Protein AF-A0A7X3UVL9-F1 (afdb_monomer)

Secondary structure (DSSP, 8-state):
-----HHHHHHHHHHHHHHHHHTT-SSSPPPB-HHHHHHHHT--HHHHHHHHHHHHHTTSEEEE-SSTT-EEEESS-GGG---

Nearest PDB structures (foldseek):
  4a6d-assembly1_A  TM=7.336E-01  e=1.462E-02  Homo sapiens
  3lmm-assembly2_B  TM=6.323E-01  e=8.605E-03  Corynebacterium diphtheriae
  3f72-assembly1_B  TM=6.558E-01  e=3.240E-02  Staphylococcus aureus
  4aso-assembly1_A  TM=5.386E-01  e=1.050E-02  Bacillus thuringiensis
  1r22-assembly1_B  TM=5.659E-01  e=2.485E-02  Synechococcus elongatus PCC 7942 = FACHB-805

Sequence (83 aa):
MLKFSKRADYALLSLQYMATVQSGINDHPRVVNTKEIAEEHHIPVELLAKVLQTLARHQLIESHHNGPKGGYALGREPKDITL

pLDDT: mean 82.24, std 12.21, range [49.84, 93.44]

Radius of gyration: 12.2 Å; Cα contacts (8 Å, |Δi|>4): 87; chains: 1; bounding box: 37×24×31 Å

Foldseek 3Di:
DDDDDPLVVLLVLVLVVLQVVQVVDDPDRDFDALVNSCVVVVNDSVSSVVSVVVCVVVQQWPWDDDDPPIGIHGSDHSVPDDD

Solvent-accessible surface area (backbone atoms only — not comparable to full-atom values): 4993 Å² total; per-residue (Å²): 131,91,81,72,54,74,63,52,52,52,44,51,52,51,52,49,50,48,42,59,59,32,75,75,45,97,84,58,84,53,67,41,39,63,64,58,57,17,61,78,68,72,42,61,52,72,62,50,50,55,42,51,52,51,39,36,74,69,57,55,26,36,76,53,60,96,57,99,87,22,22,40,27,65,57,56,64,66,91,77,64,82,134

Structure (mmCIF, N/CA/C/O backbone):
data_AF-A0A7X3UVL9-F1
#
_entry.id   AF-A0A7X3UVL9-F1
#
loop_
_atom_site.group_PDB
_atom_site.id
_atom_site.type_symbol
_atom_site.label_atom_id
_atom_site.label_alt_id
_atom_site.label_comp_id
_atom_site.label_asym_id
_atom_site.label_entity_id
_atom_site.label_seq_id
_atom_site.pdbx_PDB_ins_code
_atom_site.Cartn_x
_atom_site.Cartn_y
_atom_site.Cartn_z
_atom_site.occupancy
_atom_site.B_iso_or_equiv
_atom_site.auth_seq_id
_atom_site.auth_comp_id
_atom_site.auth_asym_id
_atom_site.auth_atom_id
_atom_site.pdbx_PDB_model_num
ATOM 1 N N . MET A 1 1 ? -23.056 8.374 2.730 1.00 50.16 1 MET A N 1
ATOM 2 C CA . MET A 1 1 ? -21.602 8.365 2.451 1.00 50.16 1 MET A CA 1
ATOM 3 C C . MET A 1 1 ? -20.986 7.187 3.172 1.00 50.16 1 MET A C 1
ATOM 5 O O . MET A 1 1 ? -21.150 7.094 4.384 1.00 50.16 1 MET A O 1
ATOM 9 N N . LEU A 1 2 ? -20.328 6.286 2.446 1.00 61.38 2 LEU A N 1
ATOM 10 C CA . LEU A 1 2 ? -19.545 5.212 3.052 1.00 61.38 2 LEU A CA 1
ATOM 11 C C . LEU A 1 2 ? -18.355 5.853 3.782 1.00 61.38 2 LEU A C 1
ATOM 13 O O . LEU A 1 2 ? -17.561 6.556 3.165 1.00 61.38 2 LEU A O 1
ATOM 17 N N . LYS A 1 3 ? -18.283 5.691 5.107 1.00 71.12 3 LYS A N 1
ATOM 18 C CA . LYS A 1 3 ? -17.113 6.078 5.906 1.00 71.12 3 LYS A CA 1
ATOM 19 C C . LYS A 1 3 ? -16.243 4.844 6.065 1.00 71.12 3 LYS A C 1
ATOM 21 O O . LYS A 1 3 ? -16.576 3.954 6.846 1.00 71.12 3 LYS A O 1
ATOM 26 N N . PHE A 1 4 ? -15.148 4.795 5.324 1.00 76.94 4 PHE A N 1
ATOM 27 C CA . PHE A 1 4 ? -14.136 3.771 5.510 1.00 76.94 4 PHE A CA 1
ATOM 28 C C . PHE A 1 4 ? -13.214 4.135 6.677 1.00 76.94 4 PHE A C 1
ATOM 30 O O . PHE A 1 4 ? -13.138 5.281 7.127 1.00 76.94 4 PHE A O 1
ATOM 37 N N . SER A 1 5 ? -12.539 3.129 7.229 1.00 87.25 5 SER A N 1
ATOM 38 C CA . SER A 1 5 ? -11.454 3.388 8.174 1.00 87.25 5 SER A CA 1
ATOM 39 C C . SER A 1 5 ? -10.242 3.937 7.420 1.00 87.25 5 SER A C 1
ATOM 41 O O . SER A 1 5 ? -10.014 3.544 6.279 1.00 87.25 5 SER A O 1
ATOM 43 N N . LYS A 1 6 ? -9.382 4.723 8.083 1.00 86.38 6 LYS A N 1
ATOM 44 C CA . LYS A 1 6 ? -8.122 5.196 7.473 1.00 86.38 6 LYS A CA 1
ATOM 45 C C . LYS A 1 6 ? -7.285 4.064 6.866 1.00 86.38 6 LYS A C 1
ATOM 47 O O . LYS A 1 6 ? -6.626 4.252 5.857 1.00 86.38 6 LYS A O 1
ATOM 52 N N . ARG A 1 7 ? -7.322 2.868 7.469 1.00 87.50 7 ARG A N 1
ATOM 53 C CA . ARG A 1 7 ? -6.619 1.681 6.951 1.00 87.50 7 ARG A CA 1
ATOM 54 C C . ARG A 1 7 ? -7.184 1.205 5.617 1.00 87.50 7 ARG A C 1
ATOM 56 O O . ARG A 1 7 ? -6.413 0.794 4.760 1.00 87.50 7 ARG A O 1
ATOM 63 N N . ALA A 1 8 ? -8.503 1.255 5.461 1.00 89.44 8 ALA A N 1
ATOM 64 C CA . ALA A 1 8 ? -9.158 0.927 4.204 1.00 89.44 8 ALA A CA 1
ATOM 65 C C . ALA A 1 8 ? -8.867 2.002 3.146 1.00 89.44 8 ALA A C 1
ATOM 67 O O . ALA A 1 8 ? -8.508 1.641 2.034 1.00 89.44 8 ALA A O 1
ATOM 68 N N . ASP A 1 9 ? -8.880 3.290 3.504 1.00 90.38 9 ASP A N 1
ATOM 69 C CA . ASP A 1 9 ? -8.478 4.359 2.574 1.00 90.38 9 ASP A CA 1
ATOM 70 C C . ASP A 1 9 ? -7.037 4.163 2.078 1.00 90.38 9 ASP A C 1
ATOM 72 O O . ASP A 1 9 ? -6.775 4.213 0.880 1.00 90.38 9 ASP A O 1
ATOM 76 N N . TYR A 1 10 ? -6.100 3.852 2.980 1.00 92.38 10 TYR A N 1
ATOM 77 C CA . TYR A 1 10 ? -4.711 3.569 2.605 1.00 92.38 10 TYR A CA 1
ATOM 78 C C . TYR A 1 10 ? -4.583 2.322 1.731 1.00 92.38 10 TYR A C 1
ATOM 80 O O . TYR A 1 10 ? -3.760 2.302 0.818 1.00 92.38 10 TYR A O 1
ATOM 88 N N . ALA A 1 11 ? -5.398 1.295 1.979 1.00 91.56 11 ALA A N 1
ATOM 89 C CA . ALA A 1 11 ? -5.421 0.097 1.149 1.00 91.56 11 ALA A CA 1
ATOM 90 C C . ALA A 1 11 ? -5.879 0.424 -0.277 1.00 91.56 11 ALA A C 1
ATOM 92 O O . ALA A 1 11 ? -5.224 0.025 -1.237 1.00 91.56 11 ALA A O 1
ATOM 93 N N . LEU A 1 12 ? -6.957 1.199 -0.406 1.00 91.69 12 LEU A N 1
ATOM 94 C CA . LEU A 1 12 ? -7.511 1.613 -1.692 1.00 91.69 12 LEU A CA 1
ATOM 95 C C . LEU A 1 12 ? -6.542 2.497 -2.474 1.00 91.69 12 LEU A C 1
ATOM 97 O O . LEU A 1 12 ? -6.291 2.218 -3.642 1.00 91.69 12 LEU A O 1
ATOM 101 N N . LEU A 1 13 ? -5.942 3.498 -1.821 1.00 91.31 13 LEU A N 1
ATOM 102 C CA . LEU A 1 13 ? -4.925 4.357 -2.435 1.00 91.31 13 LEU A CA 1
ATOM 103 C C . LEU A 1 13 ? -3.738 3.536 -2.950 1.00 91.31 13 LEU A C 1
ATOM 105 O O . LEU A 1 13 ? -3.304 3.717 -4.082 1.00 91.31 13 LEU A O 1
ATOM 109 N N . SER A 1 14 ? -3.264 2.576 -2.153 1.00 91.06 14 SER A N 1
ATOM 110 C CA . SER A 1 14 ? -2.148 1.708 -2.545 1.00 91.06 14 SER A CA 1
ATOM 111 C C . SER A 1 14 ? -2.478 0.856 -3.769 1.00 91.06 14 SER A C 1
ATOM 113 O O . SER A 1 14 ? -1.678 0.779 -4.698 1.00 91.06 14 SER A O 1
ATOM 115 N N . LEU A 1 15 ? -3.656 0.224 -3.782 1.00 90.44 15 LEU A N 1
ATOM 116 C CA . LEU A 1 15 ? -4.109 -0.605 -4.902 1.00 90.44 15 LEU A CA 1
ATOM 117 C C . LEU A 1 15 ? -4.305 0.231 -6.172 1.00 90.44 15 LEU A C 1
ATOM 119 O O . LEU A 1 15 ? -3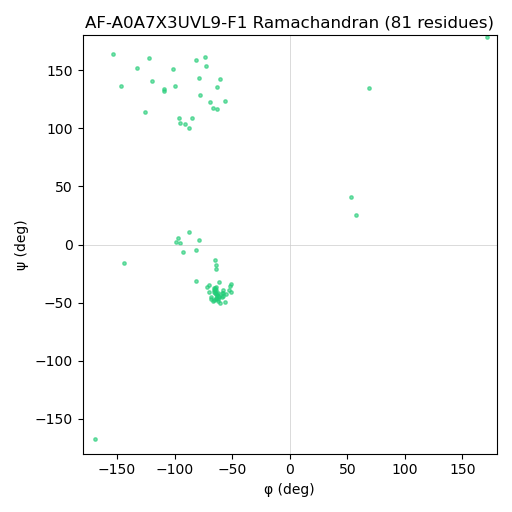.872 -0.181 -7.246 1.00 90.44 15 LEU A O 1
ATOM 123 N N . GLN A 1 16 ? -4.901 1.419 -6.048 1.00 89.69 16 GLN A N 1
ATOM 124 C CA . GLN A 1 16 ? -5.080 2.353 -7.158 1.00 89.69 16 GLN A CA 1
ATOM 125 C C . GLN A 1 16 ? -3.734 2.806 -7.734 1.00 89.69 16 GLN A C 1
ATOM 127 O O . GLN A 1 16 ? -3.561 2.822 -8.955 1.00 89.69 16 GLN A O 1
ATOM 132 N N . TYR A 1 17 ? -2.778 3.150 -6.871 1.00 89.88 17 TYR A N 1
ATOM 133 C CA . TYR A 1 17 ? -1.439 3.549 -7.287 1.00 89.88 17 TYR A CA 1
ATOM 134 C C . TYR A 1 17 ? -0.750 2.421 -8.062 1.00 89.88 17 TYR A C 1
ATOM 136 O O . TYR A 1 17 ? -0.313 2.626 -9.194 1.00 89.88 17 TYR A O 1
ATOM 144 N N . MET A 1 18 ? -0.738 1.200 -7.511 1.00 88.19 18 MET A N 1
ATOM 145 C CA . MET A 1 18 ? -0.159 0.029 -8.181 1.00 88.19 18 MET A CA 1
ATOM 146 C C . MET A 1 18 ? -0.830 -0.260 -9.530 1.00 88.19 18 MET A C 1
ATOM 148 O O . MET A 1 18 ? -0.125 -0.520 -10.501 1.00 88.19 18 MET A O 1
ATOM 152 N N . ALA A 1 19 ? -2.160 -0.154 -9.620 1.00 87.38 19 ALA A N 1
ATOM 153 C CA . ALA A 1 19 ? -2.901 -0.345 -10.868 1.00 87.38 19 ALA A CA 1
ATOM 154 C C . ALA A 1 19 ? -2.539 0.700 -11.934 1.00 87.38 19 ALA A C 1
ATOM 156 O O . ALA A 1 19 ? -2.309 0.358 -13.093 1.00 87.38 19 ALA A O 1
ATOM 157 N N . THR A 1 20 ? -2.449 1.971 -11.534 1.00 85.00 20 THR A N 1
ATOM 158 C CA . THR A 1 20 ? -2.107 3.088 -12.430 1.00 85.00 20 THR A CA 1
ATOM 159 C C . THR A 1 20 ? -0.701 2.918 -12.996 1.00 85.00 20 THR A C 1
ATOM 161 O O . THR A 1 20 ? -0.467 3.097 -14.188 1.00 85.00 20 THR A O 1
ATOM 164 N N . VAL A 1 21 ? 0.230 2.514 -12.138 1.00 79.88 21 VAL A N 1
ATOM 165 C CA . VAL A 1 21 ? 1.631 2.297 -12.485 1.00 79.88 21 VAL A CA 1
ATOM 166 C C . VAL A 1 21 ? 1.824 1.045 -13.356 1.00 79.88 21 VAL A C 1
ATOM 168 O O . VAL A 1 21 ? 2.656 1.062 -14.262 1.00 79.88 21 VAL A O 1
ATOM 171 N N . GLN A 1 22 ? 1.059 -0.029 -13.125 1.00 72.62 22 GLN A N 1
ATOM 172 C CA . GLN A 1 22 ? 1.087 -1.234 -13.966 1.00 72.62 22 GLN A CA 1
ATOM 173 C C . GLN A 1 22 ? 0.486 -1.006 -15.355 1.00 72.62 22 GLN A C 1
ATOM 175 O O . GLN A 1 22 ? 0.995 -1.551 -16.329 1.00 72.62 22 GLN A O 1
ATOM 180 N N . SER A 1 23 ? -0.551 -0.172 -15.472 1.00 66.06 23 SER A N 1
ATOM 181 C CA . SER A 1 23 ? -1.243 0.075 -16.744 1.00 66.06 23 SER A CA 1
ATOM 182 C C . SER A 1 23 ? -0.375 0.752 -17.819 1.00 66.06 23 SER A C 1
ATOM 184 O O . SER A 1 23 ? -0.793 0.807 -18.973 1.00 66.06 23 SER A O 1
ATOM 186 N N . GLY A 1 24 ? 0.797 1.291 -17.466 1.00 60.06 24 GLY A N 1
ATOM 187 C CA . GLY A 1 24 ? 1.696 1.977 -18.398 1.00 60.06 24 GLY A CA 1
ATOM 188 C C . GLY A 1 24 ? 2.785 1.106 -19.037 1.00 60.06 24 GLY A C 1
ATOM 189 O O . GLY A 1 24 ? 3.521 1.610 -19.883 1.00 60.06 24 GLY A O 1
ATOM 190 N N . ILE A 1 25 ? 2.943 -0.162 -18.633 1.00 58.31 25 ILE A N 1
ATOM 191 C CA . ILE A 1 25 ? 4.074 -1.010 -19.048 1.00 58.31 25 ILE A CA 1
ATOM 192 C C . ILE A 1 25 ? 3.537 -2.312 -19.651 1.00 58.31 25 ILE A C 1
ATOM 194 O O . ILE A 1 25 ? 2.952 -3.133 -18.956 1.00 58.31 25 ILE A O 1
ATOM 198 N N . ASN A 1 26 ? 3.766 -2.504 -20.951 1.00 53.28 26 ASN A N 1
ATOM 199 C CA . ASN A 1 26 ? 3.106 -3.540 -21.754 1.00 53.28 26 ASN A CA 1
ATOM 200 C C . ASN A 1 26 ? 3.660 -4.970 -21.607 1.00 53.28 26 ASN A C 1
ATOM 202 O O . ASN A 1 26 ? 3.167 -5.848 -22.301 1.00 53.28 26 ASN A O 1
ATOM 206 N N . ASP A 1 27 ? 4.632 -5.239 -20.728 1.00 57.47 27 ASP A N 1
ATOM 207 C CA . ASP A 1 27 ? 5.234 -6.586 -20.664 1.00 57.47 27 ASP A CA 1
ATOM 208 C C . ASP A 1 27 ? 5.623 -7.091 -19.265 1.00 57.47 27 ASP A C 1
ATOM 210 O O . ASP A 1 27 ? 5.836 -8.289 -19.105 1.00 57.47 27 ASP A O 1
ATOM 214 N N . HIS A 1 28 ? 5.725 -6.240 -18.233 1.00 61.25 28 HIS A N 1
ATOM 215 C CA . HIS A 1 28 ? 6.152 -6.690 -16.898 1.00 61.25 28 HIS A CA 1
ATOM 216 C C . HIS A 1 28 ? 5.464 -5.908 -15.769 1.00 61.25 28 HIS A C 1
ATOM 218 O O . HIS A 1 28 ? 5.411 -4.675 -15.830 1.00 61.25 28 HIS A O 1
ATOM 224 N N . PRO A 1 29 ? 4.994 -6.584 -14.701 1.00 66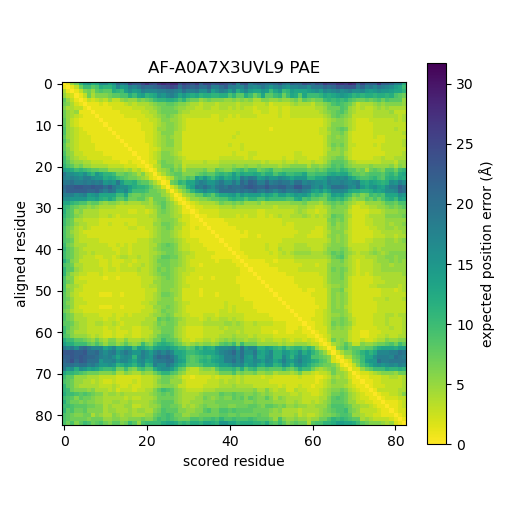.50 29 PRO A N 1
ATOM 225 C CA . PRO A 1 29 ? 4.433 -5.905 -13.543 1.00 66.50 29 PRO A CA 1
ATOM 226 C C . PRO A 1 29 ? 5.508 -5.045 -12.870 1.00 66.50 29 PRO A C 1
ATOM 228 O O . PRO A 1 29 ? 6.509 -5.552 -12.358 1.00 66.50 29 PRO A O 1
ATOM 231 N N . ARG A 1 30 ? 5.306 -3.722 -12.854 1.00 79.69 30 ARG A N 1
ATOM 232 C CA . ARG A 1 30 ? 6.180 -2.818 -12.100 1.00 79.69 30 ARG A CA 1
ATOM 233 C C . ARG A 1 30 ? 5.974 -3.035 -10.610 1.00 79.69 30 ARG A C 1
ATOM 235 O O . ARG A 1 30 ? 4.875 -2.878 -10.086 1.00 79.69 30 ARG A O 1
ATOM 242 N N . VAL A 1 31 ? 7.072 -3.360 -9.946 1.00 84.31 31 VAL A N 1
ATOM 243 C CA . VAL A 1 31 ? 7.155 -3.465 -8.494 1.00 84.31 31 VAL A CA 1
ATOM 244 C C . VAL A 1 31 ? 7.246 -2.057 -7.910 1.00 84.31 31 VAL A C 1
ATOM 246 O O . VAL A 1 31 ? 8.087 -1.263 -8.330 1.00 84.31 31 VAL A O 1
ATOM 249 N N . VAL A 1 32 ? 6.381 -1.750 -6.947 1.00 88.00 32 VAL A N 1
ATOM 250 C CA . VAL A 1 32 ? 6.300 -0.447 -6.280 1.00 88.00 32 VAL A CA 1
ATOM 251 C C . VAL A 1 32 ? 6.808 -0.558 -4.847 1.00 88.00 32 VAL A C 1
ATOM 253 O O . VAL A 1 32 ? 6.395 -1.442 -4.097 1.00 88.00 32 VAL A O 1
ATOM 256 N N . ASN A 1 33 ? 7.686 0.350 -4.427 1.00 89.31 33 ASN A N 1
ATOM 257 C CA . ASN A 1 33 ? 8.178 0.356 -3.051 1.00 89.31 33 ASN A CA 1
ATOM 258 C C . ASN A 1 33 ? 7.149 0.988 -2.095 1.00 89.31 33 ASN A C 1
ATOM 260 O O . ASN A 1 33 ? 6.524 1.996 -2.411 1.00 89.31 33 ASN A O 1
ATOM 264 N N . THR A 1 34 ? 7.034 0.460 -0.875 1.00 89.88 34 THR A N 1
ATOM 265 C CA . THR A 1 34 ? 6.258 1.080 0.212 1.00 89.88 34 THR A CA 1
ATOM 266 C C . THR A 1 34 ? 6.622 2.551 0.420 1.00 89.88 34 THR A C 1
ATOM 268 O O . THR A 1 34 ? 5.737 3.364 0.658 1.00 89.88 34 THR A O 1
ATOM 271 N N . LYS A 1 35 ? 7.913 2.907 0.344 1.00 88.94 35 LYS A N 1
ATOM 272 C CA . LYS A 1 35 ? 8.360 4.297 0.535 1.00 88.94 35 LYS A CA 1
ATOM 273 C C . LYS A 1 35 ? 7.815 5.238 -0.538 1.00 88.94 35 LYS A C 1
ATOM 275 O O . LYS A 1 35 ? 7.389 6.329 -0.199 1.00 88.94 35 LYS A O 1
ATOM 280 N N . GLU A 1 36 ? 7.765 4.779 -1.785 1.00 89.69 36 GLU A N 1
ATOM 281 C CA . GLU A 1 36 ? 7.250 5.549 -2.925 1.00 89.69 36 GLU A CA 1
ATOM 282 C C . GLU A 1 36 ? 5.768 5.899 -2.724 1.00 89.69 36 GLU A C 1
ATOM 284 O O . GLU A 1 36 ? 5.390 7.064 -2.781 1.00 89.69 36 GLU A O 1
ATO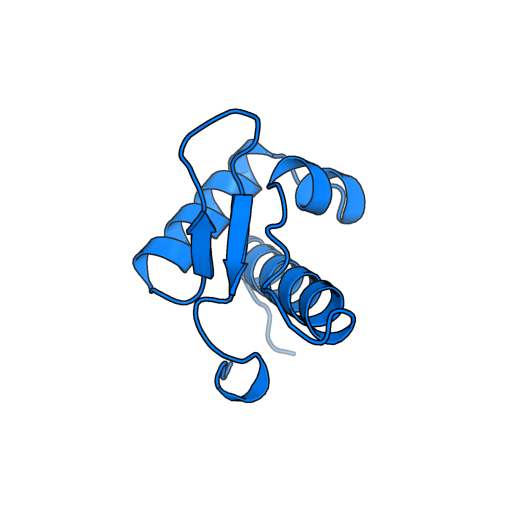M 289 N N . ILE A 1 37 ? 4.943 4.912 -2.360 1.00 90.12 37 ILE A N 1
ATOM 290 C CA . ILE A 1 37 ? 3.510 5.116 -2.077 1.00 90.12 37 ILE A CA 1
ATOM 291 C C . ILE A 1 37 ? 3.311 6.008 -0.838 1.00 90.12 37 ILE A C 1
ATOM 293 O O . ILE A 1 37 ? 2.405 6.840 -0.793 1.00 90.12 37 ILE A O 1
ATOM 297 N N . ALA A 1 38 ? 4.145 5.823 0.189 1.00 91.75 38 ALA A N 1
ATOM 298 C CA . ALA A 1 38 ? 4.090 6.610 1.416 1.00 91.75 38 ALA A CA 1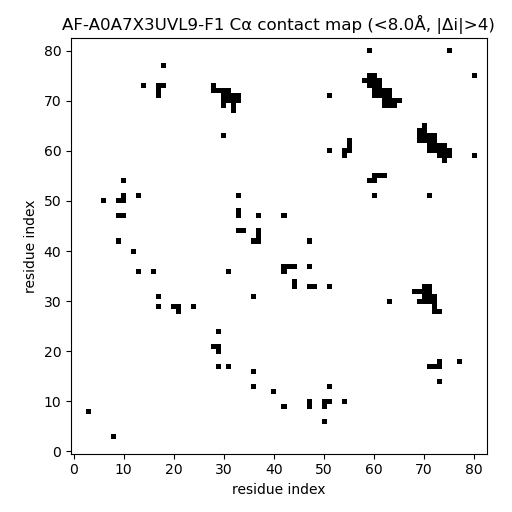
ATOM 299 C C . ALA A 1 38 ? 4.417 8.088 1.177 1.00 91.75 38 ALA A C 1
ATOM 301 O O . ALA A 1 38 ? 3.744 8.948 1.741 1.00 91.75 38 ALA A O 1
ATOM 302 N N . GLU A 1 39 ? 5.427 8.376 0.356 1.00 91.12 39 GLU A N 1
ATOM 303 C CA . GLU A 1 39 ? 5.828 9.734 -0.013 1.00 91.12 39 GLU A CA 1
ATOM 304 C C . GLU A 1 39 ? 4.763 10.405 -0.885 1.00 91.12 39 GLU A C 1
ATOM 306 O O . GLU A 1 39 ? 4.328 11.506 -0.554 1.00 91.12 39 GLU A O 1
ATOM 311 N N . GLU A 1 40 ? 4.260 9.713 -1.912 1.00 89.88 40 GLU A N 1
ATOM 312 C CA . GLU A 1 40 ? 3.201 10.222 -2.796 1.00 89.88 40 GLU A CA 1
ATOM 313 C C . GLU A 1 40 ? 1.949 10.636 -2.002 1.00 89.88 40 GLU A C 1
ATOM 315 O O . GLU A 1 40 ? 1.428 11.746 -2.126 1.00 89.88 40 GLU A O 1
ATOM 320 N N . HIS A 1 41 ? 1.475 9.754 -1.120 1.00 89.38 41 HIS A N 1
ATOM 321 C CA . HIS A 1 41 ? 0.221 9.957 -0.393 1.00 89.38 41 HIS A CA 1
ATOM 322 C C . HIS A 1 41 ? 0.401 10.539 1.016 1.00 89.38 41 HIS A C 1
ATOM 324 O O . HIS A 1 41 ? -0.581 10.661 1.752 1.00 89.38 41 HIS A O 1
ATOM 330 N N . HIS A 1 42 ? 1.627 10.906 1.401 1.00 90.50 42 HIS A N 1
ATOM 331 C CA . HIS A 1 42 ? 1.963 11.454 2.720 1.00 90.50 42 HIS A CA 1
ATOM 332 C C . HIS A 1 42 ? 1.485 10.558 3.886 1.00 90.50 42 HIS A C 1
ATOM 334 O O . HIS A 1 42 ? 0.970 11.027 4.906 1.00 90.50 42 HIS A O 1
ATOM 340 N N . ILE A 1 43 ? 1.638 9.240 3.730 1.00 90.94 43 ILE A N 1
ATOM 341 C CA . ILE A 1 43 ? 1.223 8.224 4.707 1.00 90.94 43 ILE A CA 1
ATOM 342 C C . ILE A 1 43 ? 2.450 7.781 5.516 1.00 90.94 43 ILE A C 1
ATOM 344 O O . ILE A 1 43 ? 3.490 7.487 4.932 1.00 90.94 43 ILE A O 1
ATOM 348 N N . PRO A 1 44 ? 2.358 7.636 6.851 1.00 92.25 44 PRO A N 1
ATOM 349 C CA . PRO A 1 44 ? 3.443 7.049 7.630 1.00 92.25 44 PRO A CA 1
ATOM 350 C C . PRO A 1 44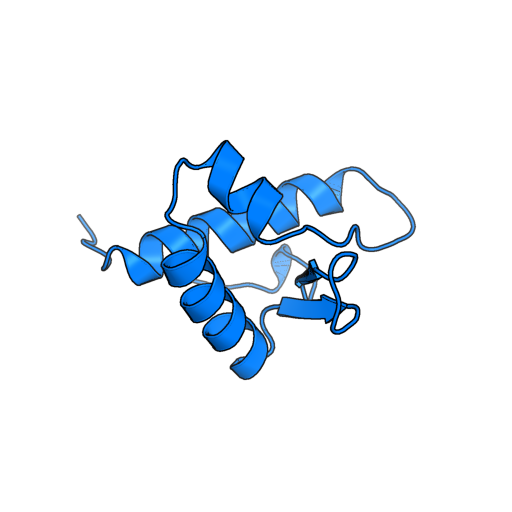 ? 3.812 5.647 7.122 1.00 92.25 44 PRO A C 1
ATOM 352 O O . PRO A 1 44 ? 2.970 4.745 7.100 1.00 92.25 44 PRO A O 1
ATOM 355 N N . VAL A 1 45 ? 5.085 5.456 6.758 1.00 90.62 45 VAL A N 1
ATOM 356 C CA . VAL A 1 45 ? 5.602 4.220 6.136 1.00 90.62 45 VAL A CA 1
ATOM 357 C C . VAL A 1 45 ? 5.254 2.974 6.955 1.00 90.62 45 VAL A C 1
ATOM 359 O O . VAL A 1 45 ? 4.883 1.952 6.389 1.00 90.62 45 VAL A O 1
ATOM 362 N N . GLU A 1 46 ? 5.315 3.048 8.286 1.00 90.62 46 GLU A N 1
ATOM 363 C CA . GLU A 1 46 ? 4.984 1.919 9.167 1.00 90.62 46 GLU A CA 1
ATOM 364 C C . GLU A 1 46 ? 3.504 1.516 9.110 1.00 90.62 46 GLU A C 1
ATOM 366 O O . GLU A 1 46 ? 3.172 0.329 9.167 1.00 90.62 46 GLU A O 1
ATOM 371 N N . LEU A 1 47 ? 2.600 2.496 8.999 1.00 91.00 47 LEU A N 1
ATOM 372 C CA . LEU A 1 47 ? 1.168 2.232 8.858 1.00 91.00 47 LEU A CA 1
ATOM 373 C C . LEU A 1 47 ? 0.887 1.601 7.502 1.00 91.00 47 LEU A C 1
ATOM 375 O O . LEU A 1 47 ? 0.176 0.598 7.427 1.00 91.00 47 LEU A O 1
ATOM 379 N N . LEU A 1 48 ? 1.486 2.162 6.454 1.00 92.81 48 LEU A N 1
ATOM 380 C CA . LEU A 1 48 ? 1.352 1.645 5.107 1.00 92.81 48 LEU A CA 1
ATOM 381 C C . LEU A 1 48 ? 1.899 0.219 5.003 1.00 92.81 48 LEU A C 1
ATOM 383 O O . LEU A 1 48 ? 1.213 -0.654 4.487 1.00 92.81 48 LEU A O 1
ATOM 387 N N . ALA A 1 49 ? 3.068 -0.061 5.582 1.00 91.06 49 ALA A N 1
ATOM 388 C CA . ALA A 1 49 ? 3.654 -1.398 5.596 1.00 91.06 49 ALA A CA 1
ATOM 389 C C . ALA A 1 49 ? 2.701 -2.446 6.196 1.00 91.06 49 ALA A C 1
ATOM 391 O O . ALA A 1 49 ? 2.538 -3.520 5.624 1.00 91.06 49 ALA A O 1
ATOM 392 N N . LYS A 1 50 ? 2.010 -2.129 7.301 1.00 91.88 50 LYS A N 1
ATOM 393 C CA . LYS A 1 50 ? 1.003 -3.025 7.903 1.00 91.88 50 LYS A CA 1
ATOM 394 C C . LYS A 1 50 ? -0.209 -3.244 6.993 1.00 91.88 50 LYS A C 1
ATOM 396 O O . LYS A 1 50 ? -0.762 -4.345 6.950 1.00 91.88 50 LYS A O 1
ATOM 401 N N . VAL A 1 51 ? -0.632 -2.206 6.273 1.00 93.44 51 VAL A N 1
ATOM 402 C CA . VAL A 1 51 ? -1.721 -2.299 5.292 1.00 93.44 51 VAL A CA 1
ATOM 403 C C . VAL A 1 51 ? -1.305 -3.184 4.115 1.00 93.44 51 VAL A C 1
ATOM 405 O O . VAL A 1 51 ? -2.023 -4.130 3.799 1.00 93.44 51 VAL A O 1
ATOM 408 N N . LEU A 1 52 ? -0.124 -2.961 3.535 1.00 91.69 52 LEU A N 1
ATOM 409 C CA . LEU A 1 52 ? 0.406 -3.764 2.428 1.00 91.69 52 LEU A CA 1
ATOM 410 C C . LEU A 1 52 ? 0.624 -5.228 2.837 1.00 91.69 52 LEU A C 1
ATOM 412 O O . LEU A 1 52 ? 0.209 -6.129 2.121 1.00 91.69 52 LEU A O 1
ATOM 416 N N . GLN A 1 53 ? 1.157 -5.493 4.032 1.00 91.19 53 GLN A N 1
ATOM 417 C CA . GLN A 1 53 ? 1.247 -6.858 4.571 1.00 91.19 53 GLN A CA 1
ATOM 418 C C . GLN A 1 53 ? -0.125 -7.535 4.670 1.00 91.19 53 GLN A C 1
ATOM 420 O O . GLN A 1 53 ? -0.258 -8.722 4.373 1.00 91.19 53 GLN A O 1
ATOM 425 N N . THR A 1 54 ? -1.158 -6.787 5.068 1.00 92.31 54 THR A N 1
ATOM 426 C CA . THR A 1 54 ? -2.530 -7.306 5.126 1.00 92.31 54 THR A CA 1
ATOM 427 C C . THR A 1 54 ? -3.034 -7.642 3.723 1.00 92.31 54 THR A C 1
ATOM 429 O O . THR A 1 54 ? -3.522 -8.749 3.512 1.00 92.31 54 THR A O 1
ATOM 432 N N . LEU A 1 55 ? -2.868 -6.737 2.755 1.00 91.25 55 LEU A N 1
ATOM 433 C CA . LEU A 1 55 ? -3.231 -6.972 1.353 1.00 91.25 55 LEU A CA 1
ATOM 434 C C . LEU A 1 55 ? -2.502 -8.190 0.765 1.00 91.25 55 LEU A C 1
ATOM 436 O O . LEU A 1 55 ? -3.129 -9.010 0.097 1.00 91.25 55 LEU A O 1
ATOM 440 N N . ALA A 1 56 ? -1.211 -8.345 1.069 1.00 90.88 56 ALA A N 1
ATOM 441 C CA . ALA A 1 56 ? -0.398 -9.462 0.598 1.00 90.88 56 ALA A CA 1
ATOM 442 C C . ALA A 1 56 ? -0.869 -10.797 1.183 1.00 90.88 56 ALA A C 1
ATOM 444 O O . ALA A 1 56 ? -1.002 -11.790 0.472 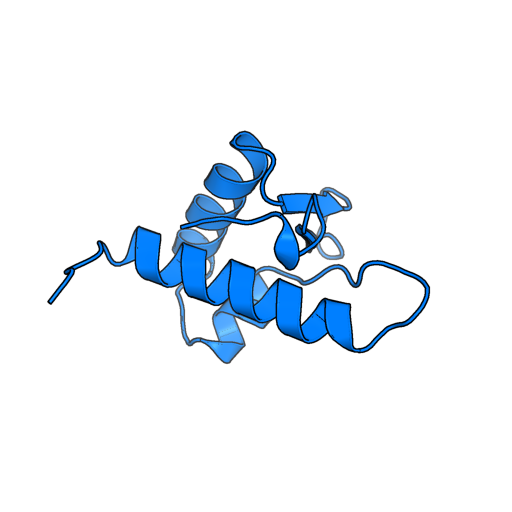1.00 90.88 56 ALA A O 1
ATOM 445 N N . ARG A 1 57 ? -1.222 -10.816 2.473 1.00 90.50 57 ARG A N 1
ATOM 446 C CA . ARG A 1 57 ? -1.810 -11.996 3.123 1.00 90.50 57 ARG A CA 1
ATOM 447 C C . ARG A 1 57 ? -3.140 -12.412 2.484 1.00 90.50 57 ARG A C 1
ATOM 449 O O . ARG A 1 57 ? -3.451 -13.598 2.456 1.00 90.50 57 ARG A O 1
ATOM 456 N N . HIS A 1 58 ? -3.912 -11.451 1.981 1.00 89.75 58 HIS A N 1
ATOM 457 C CA . HIS A 1 58 ? -5.154 -11.697 1.245 1.00 89.75 58 HIS A CA 1
ATOM 458 C C . HIS A 1 58 ? -4.938 -11.911 -0.264 1.00 89.75 58 HIS A C 1
ATOM 460 O O . HIS A 1 58 ? -5.918 -11.946 -1.002 1.00 89.75 58 HIS A O 1
ATOM 466 N N . GLN A 1 59 ? -3.686 -12.071 -0.717 1.00 87.31 59 GLN A N 1
ATOM 467 C CA . GLN A 1 59 ? -3.315 -12.340 -2.116 1.00 87.31 59 GLN A CA 1
ATOM 468 C C . GLN A 1 59 ? -3.812 -11.267 -3.100 1.00 87.31 59 GLN A C 1
ATOM 470 O O . GLN A 1 59 ? -4.000 -11.521 -4.284 1.00 87.31 59 GL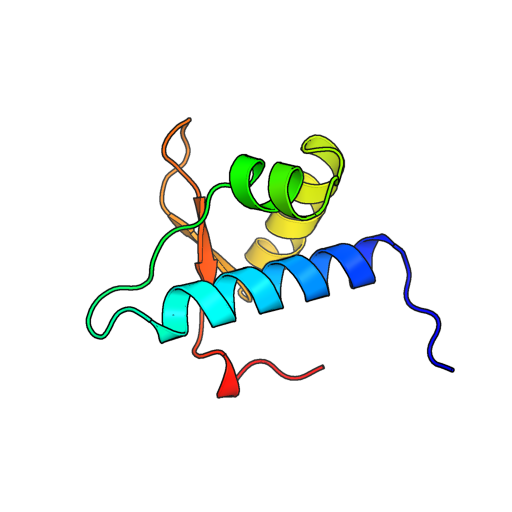N A O 1
ATOM 475 N N . LEU A 1 60 ? -4.030 -10.042 -2.612 1.00 88.06 60 LEU A N 1
ATOM 476 C CA . LEU A 1 60 ? -4.382 -8.901 -3.462 1.00 88.06 60 LEU A CA 1
ATOM 477 C C . LEU A 1 60 ? -3.142 -8.294 -4.120 1.00 88.06 60 LEU A C 1
ATOM 479 O O . LEU A 1 60 ? -3.213 -7.774 -5.232 1.00 88.06 60 LEU A O 1
ATOM 483 N N . ILE A 1 61 ? -2.011 -8.369 -3.422 1.00 90.69 61 ILE A N 1
ATOM 484 C CA . ILE A 1 61 ? -0.710 -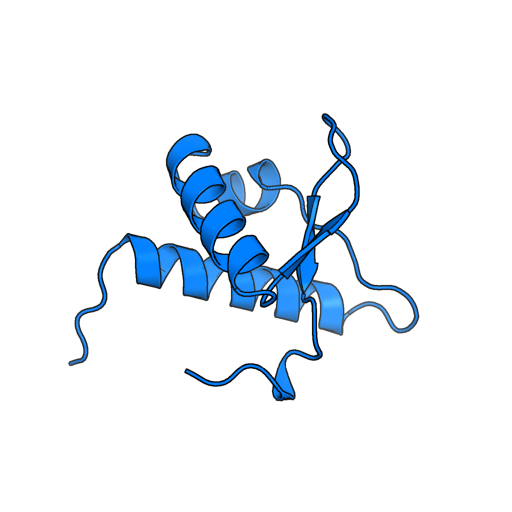7.900 -3.888 1.00 90.69 61 ILE A CA 1
ATOM 485 C C . ILE A 1 61 ? 0.342 -8.975 -3.629 1.00 90.69 61 ILE A C 1
ATOM 487 O O . ILE A 1 61 ? 0.234 -9.745 -2.675 1.00 90.69 61 ILE A O 1
ATOM 491 N N . GLU A 1 62 ? 1.383 -8.993 -4.444 1.00 88.44 62 GLU A N 1
ATOM 492 C CA . GLU A 1 62 ? 2.527 -9.882 -4.312 1.00 88.44 62 GLU A CA 1
ATOM 493 C C . GLU A 1 62 ? 3.756 -9.092 -3.877 1.00 88.44 62 GLU A C 1
ATOM 495 O O . GLU A 1 62 ? 4.048 -8.020 -4.407 1.00 88.44 62 GLU A O 1
ATOM 500 N N . SER A 1 63 ? 4.477 -9.627 -2.892 1.00 86.81 63 SER A N 1
ATOM 501 C CA . SER A 1 63 ? 5.757 -9.071 -2.456 1.00 86.81 63 SER A CA 1
ATOM 502 C C . SER A 1 63 ? 6.869 -9.611 -3.351 1.00 86.81 63 SER A C 1
ATOM 504 O O . SER A 1 63 ? 7.241 -10.783 -3.257 1.00 86.81 63 SER A O 1
ATOM 506 N N . HIS A 1 64 ? 7.422 -8.756 -4.206 1.00 74.62 64 HIS A N 1
ATOM 507 C CA . HIS A 1 64 ? 8.584 -9.077 -5.022 1.00 74.62 64 HIS A CA 1
ATOM 508 C C . HIS A 1 64 ? 9.853 -8.684 -4.251 1.00 74.62 64 HIS A C 1
ATOM 510 O O . HIS A 1 64 ? 10.216 -7.511 -4.178 1.00 74.62 64 HIS A O 1
ATOM 516 N N . HIS A 1 65 ? 10.523 -9.703 -3.697 1.00 62.00 65 HIS A N 1
ATOM 517 C CA . HIS A 1 65 ? 11.746 -9.669 -2.875 1.00 62.00 65 HIS A CA 1
ATOM 518 C C . HIS A 1 65 ? 11.631 -9.063 -1.462 1.00 62.00 65 HIS A C 1
ATOM 520 O O . HIS A 1 65 ? 11.147 -7.958 -1.251 1.00 62.00 65 HIS A O 1
ATOM 526 N N . ASN A 1 66 ? 12.217 -9.759 -0.481 1.00 53.91 66 ASN A N 1
ATOM 527 C CA . ASN A 1 66 ? 12.436 -9.245 0.873 1.00 53.91 66 ASN A CA 1
ATOM 528 C C . ASN A 1 66 ? 13.775 -8.487 0.920 1.00 53.91 66 ASN A C 1
ATOM 530 O O . ASN A 1 66 ? 14.837 -9.102 0.982 1.00 53.91 66 ASN A O 1
ATOM 534 N N . GLY A 1 67 ? 13.746 -7.154 0.858 1.00 55.97 67 GLY A N 1
ATOM 535 C CA . GLY A 1 67 ? 14.948 -6.321 0.963 1.00 55.97 67 GLY A CA 1
ATOM 536 C C . GLY A 1 67 ? 14.695 -4.838 0.662 1.00 55.97 67 GLY A C 1
ATOM 537 O O . GLY A 1 67 ? 13.580 -4.467 0.311 1.00 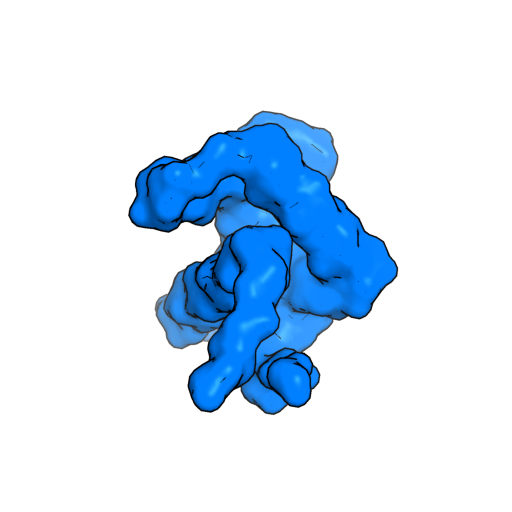55.97 67 GLY A O 1
ATOM 538 N N . PRO A 1 68 ? 15.717 -3.968 0.750 1.00 49.84 68 PRO A N 1
ATOM 539 C CA . PRO A 1 68 ? 15.585 -2.527 0.488 1.00 49.84 68 PRO A CA 1
ATOM 540 C C . PRO A 1 68 ? 15.208 -2.180 -0.964 1.00 49.84 68 PRO A C 1
ATOM 542 O O . PRO A 1 68 ? 14.743 -1.073 -1.222 1.00 49.84 68 PRO A O 1
ATOM 545 N N . LYS A 1 69 ? 15.394 -3.126 -1.896 1.00 55.62 69 LYS A N 1
ATOM 546 C CA . LYS A 1 69 ? 14.935 -3.059 -3.296 1.00 55.62 69 LYS A CA 1
ATOM 547 C C . LYS A 1 69 ? 13.627 -3.824 -3.544 1.00 55.62 69 LYS A C 1
ATOM 549 O O . LYS A 1 69 ? 13.201 -3.936 -4.687 1.00 55.62 69 LYS A O 1
ATOM 554 N N . GLY A 1 70 ? 13.054 -4.404 -2.494 1.00 70.75 70 GLY A N 1
ATOM 555 C CA . GLY A 1 70 ? 11.790 -5.115 -2.558 1.00 70.75 70 GLY A CA 1
ATOM 556 C C . GLY A 1 70 ? 10.614 -4.160 -2.697 1.00 70.75 70 GLY A C 1
ATOM 557 O O . GLY A 1 70 ? 10.711 -2.971 -2.380 1.00 70.75 70 GLY A O 1
ATOM 558 N N . GLY A 1 71 ? 9.486 -4.690 -3.140 1.00 83.94 71 GLY A N 1
ATOM 559 C CA . GLY A 1 71 ? 8.254 -3.927 -3.230 1.00 83.94 71 GLY A CA 1
ATOM 560 C C . GLY A 1 71 ? 7.061 -4.814 -3.519 1.00 83.94 71 GLY A C 1
ATOM 561 O O . GLY A 1 71 ? 7.132 -6.037 -3.422 1.00 83.94 71 GLY A O 1
ATOM 562 N N . TYR A 1 72 ? 5.961 -4.175 -3.873 1.00 88.88 72 TYR A N 1
ATOM 563 C CA . TYR A 1 72 ? 4.687 -4.821 -4.095 1.00 88.88 72 TYR A CA 1
ATOM 564 C C . TYR A 1 72 ? 4.215 -4.596 -5.524 1.00 88.88 72 TYR A C 1
ATOM 566 O O . TYR A 1 72 ? 4.355 -3.504 -6.075 1.00 88.88 72 TYR A O 1
ATOM 574 N N . ALA A 1 73 ? 3.641 -5.633 -6.109 1.00 88.50 73 ALA A N 1
ATOM 575 C CA . ALA A 1 73 ? 2.908 -5.577 -7.363 1.00 88.50 73 ALA A CA 1
ATOM 576 C C . ALA A 1 73 ? 1.488 -6.099 -7.121 1.00 88.50 73 ALA A C 1
ATOM 578 O O . ALA A 1 73 ? 1.251 -6.796 -6.134 1.00 88.50 73 ALA A O 1
ATOM 579 N N . LEU A 1 74 ? 0.531 -5.782 -7.991 1.00 88.44 74 LEU A N 1
ATOM 580 C CA . LEU A 1 74 ? -0.768 -6.453 -7.921 1.00 88.44 74 LEU A CA 1
ATOM 581 C C . LEU A 1 74 ? -0.589 -7.949 -8.200 1.00 88.44 74 LEU A C 1
ATOM 583 O O . LEU A 1 74 ? 0.118 -8.309 -9.138 1.00 88.44 74 LEU A O 1
ATOM 587 N N . GLY A 1 75 ? -1.243 -8.797 -7.402 1.00 85.12 75 GLY A N 1
ATOM 588 C CA . GLY A 1 75 ? -1.228 -10.256 -7.595 1.00 85.12 75 GLY A CA 1
ATOM 589 C C . GLY A 1 75 ? -2.219 -10.751 -8.652 1.00 85.12 75 GLY A C 1
ATOM 590 O O . GLY A 1 75 ? -2.284 -11.937 -8.951 1.00 85.12 75 GLY A O 1
ATOM 591 N N . ARG A 1 76 ? -3.034 -9.846 -9.199 1.00 83.38 76 ARG A N 1
ATOM 592 C CA . ARG A 1 76 ? -4.012 -10.100 -10.262 1.00 83.38 76 ARG A CA 1
ATOM 593 C C . ARG A 1 76 ? -4.262 -8.825 -11.053 1.00 83.38 76 ARG A C 1
ATOM 595 O O . ARG A 1 76 ? -3.924 -7.737 -10.584 1.00 83.38 76 ARG A O 1
ATOM 602 N N . GLU A 1 77 ? -4.862 -8.948 -12.234 1.00 81.94 77 GLU A N 1
ATOM 603 C CA . GLU A 1 77 ? -5.163 -7.778 -13.056 1.00 81.94 77 GLU A CA 1
ATOM 604 C C . GLU A 1 77 ? -6.103 -6.813 -12.305 1.00 81.94 77 GLU A C 1
ATOM 606 O O . GLU A 1 77 ? -7.030 -7.265 -11.626 1.00 81.94 77 GLU A O 1
ATOM 611 N N . PRO A 1 78 ? -5.923 -5.482 -12.436 1.00 81.88 78 PRO A N 1
ATOM 612 C CA . PRO A 1 78 ? -6.761 -4.495 -11.752 1.00 81.88 78 PRO A CA 1
ATOM 613 C C . PRO A 1 78 ? -8.265 -4.708 -11.956 1.00 81.88 78 PRO A C 1
ATOM 615 O O . PRO A 1 78 ? -9.052 -4.490 -11.039 1.00 81.88 78 PRO A O 1
ATOM 618 N N . LYS A 1 79 ? -8.658 -5.165 -13.152 1.00 82.75 79 LYS A N 1
ATOM 619 C CA . LYS A 1 79 ? -10.054 -5.438 -13.529 1.00 82.75 79 LYS A CA 1
ATOM 620 C C . LYS A 1 79 ? -10.699 -6.570 -12.717 1.00 82.75 79 LYS A C 1
ATOM 622 O O . LYS A 1 79 ? -11.920 -6.608 -12.613 1.00 82.75 79 LYS A O 1
ATOM 627 N N . ASP A 1 80 ? -9.889 -7.443 -12.116 1.00 83.94 80 ASP A N 1
ATOM 628 C CA . ASP A 1 80 ? -10.337 -8.577 -11.301 1.00 83.94 80 ASP A CA 1
ATOM 629 C C . ASP A 1 80 ? -10.368 -8.243 -9.795 1.00 83.94 80 ASP A C 1
ATOM 631 O O . ASP A 1 80 ? -10.681 -9.098 -8.959 1.00 83.94 80 ASP A O 1
ATOM 635 N N . ILE A 1 81 ? -10.031 -7.003 -9.417 1.00 81.75 81 ILE A N 1
ATOM 636 C CA . ILE A 1 81 ? -10.070 -6.515 -8.035 1.00 81.75 81 ILE A CA 1
ATOM 637 C C . ILE A 1 81 ? -11.391 -5.772 -7.803 1.00 81.75 81 ILE A C 1
ATOM 639 O O . ILE A 1 81 ? -11.591 -4.664 -8.293 1.00 81.75 81 ILE A O 1
ATOM 643 N N . THR A 1 82 ? -12.286 -6.371 -7.015 1.00 80.19 82 THR A N 1
ATOM 644 C CA . THR A 1 82 ? -13.591 -5.791 -6.652 1.00 80.19 82 THR A CA 1
ATOM 645 C C . THR A 1 82 ? -13.581 -5.188 -5.242 1.00 80.19 82 THR A C 1
ATOM 647 O O . THR A 1 82 ? -12.842 -5.664 -4.376 1.00 80.19 82 THR A O 1
ATOM 650 N N . LEU A 1 83 ? -14.415 -4.164 -5.020 1.00 71.50 83 LEU A N 1
ATOM 651 C CA . LEU A 1 83 ? -14.608 -3.466 -3.737 1.00 71.50 83 LEU A CA 1
ATOM 652 C C . LEU A 1 83 ? -15.711 -4.084 -2.876 1.00 71.50 83 LEU A C 1
ATOM 654 O O . LEU A 1 83 ? -16.725 -4.525 -3.462 1.00 71.50 83 LEU A O 1
#

Mean predicted aligned error: 5.78 Å